Protein AF-A0A849DDM0-F1 (afdb_monomer_lite)

Structure (mmCIF, N/CA/C/O backbone):
data_AF-A0A849DDM0-F1
#
_entry.id   AF-A0A849DDM0-F1
#
loop_
_atom_site.group_PDB
_atom_site.id
_atom_site.type_symbol
_atom_site.label_atom_id
_atom_site.label_alt_id
_atom_site.label_comp_id
_atom_site.label_asym_id
_atom_site.label_entity_id
_atom_site.label_seq_id
_atom_site.pdbx_PDB_ins_code
_atom_site.Cartn_x
_atom_site.Cartn_y
_atom_site.Cartn_z
_atom_site.occupancy
_atom_site.B_iso_or_equiv
_atom_site.auth_seq_id
_atom_site.auth_comp_id
_atom_site.auth_asym_id
_atom_site.auth_atom_id
_atom_site.pdbx_PDB_model_num
ATOM 1 N N . GLY A 1 1 ? 2.329 -5.540 8.138 1.00 74.50 1 GLY A N 1
ATOM 2 C CA . GLY A 1 1 ? 3.502 -4.792 8.569 1.00 74.50 1 GLY A CA 1
ATOM 3 C C . GLY A 1 1 ? 3.594 -5.041 10.043 1.00 74.50 1 GLY A C 1
ATOM 4 O O . GLY A 1 1 ? 2.605 -5.459 10.622 1.00 74.50 1 GLY A O 1
ATOM 5 N N . ASP A 1 2 ? 4.758 -4.832 10.624 1.00 83.75 2 ASP A N 1
ATOM 6 C CA . ASP A 1 2 ? 4.912 -4.973 12.065 1.00 83.75 2 ASP A CA 1
ATOM 7 C C . ASP A 1 2 ? 4.329 -3.724 12.744 1.00 83.75 2 ASP A C 1
ATOM 9 O O . ASP A 1 2 ? 4.995 -2.691 12.811 1.00 83.75 2 ASP A O 1
ATOM 13 N N . LEU A 1 3 ? 3.033 -3.767 13.077 1.00 90.44 3 LEU A N 1
ATOM 14 C CA . LEU A 1 3 ? 2.357 -2.674 13.781 1.00 90.44 3 LEU A CA 1
ATOM 15 C C . LEU A 1 3 ? 2.665 -2.691 15.278 1.00 90.44 3 LEU A C 1
ATOM 17 O O . LEU A 1 3 ? 2.674 -1.619 15.877 1.00 90.44 3 LEU A O 1
ATOM 21 N N . ASP A 1 4 ? 3.002 -3.851 15.844 1.00 87.75 4 ASP A N 1
ATOM 22 C CA . ASP A 1 4 ? 3.401 -3.984 17.246 1.00 87.75 4 ASP A CA 1
ATOM 23 C C . ASP A 1 4 ? 4.666 -3.165 17.523 1.00 87.75 4 ASP A C 1
ATOM 25 O O . ASP A 1 4 ? 4.680 -2.322 18.420 1.00 87.75 4 ASP A O 1
ATOM 29 N N . ALA A 1 5 ? 5.683 -3.280 16.661 1.00 88.00 5 ALA A N 1
ATOM 30 C CA . ALA A 1 5 ? 6.883 -2.451 16.762 1.00 88.00 5 ALA A CA 1
ATOM 31 C C . ALA A 1 5 ? 6.590 -0.944 16.607 1.00 88.00 5 ALA A C 1
ATOM 33 O O . ALA A 1 5 ? 7.244 -0.110 17.230 1.00 88.00 5 ALA A O 1
ATOM 34 N N . VAL A 1 6 ? 5.613 -0.561 15.775 1.00 86.50 6 VAL A N 1
ATOM 35 C CA . VAL A 1 6 ? 5.212 0.851 15.617 1.00 86.50 6 VAL A CA 1
ATOM 36 C C . VAL A 1 6 ? 4.509 1.360 16.876 1.00 86.50 6 VAL A C 1
ATOM 38 O O . VAL A 1 6 ? 4.759 2.490 17.297 1.00 86.50 6 VAL A O 1
ATOM 41 N N . LYS A 1 7 ? 3.665 0.525 17.487 1.00 92.19 7 LYS A N 1
ATOM 42 C CA . LYS A 1 7 ? 2.922 0.812 18.717 1.00 92.19 7 LYS A CA 1
ATOM 43 C C . LYS A 1 7 ? 3.855 1.050 19.903 1.00 92.19 7 LYS A C 1
ATOM 45 O O . LYS A 1 7 ? 3.636 1.991 20.656 1.00 92.19 7 LYS A O 1
ATOM 50 N N . GLU A 1 8 ? 4.931 0.273 20.025 1.00 92.44 8 GLU A N 1
ATOM 51 C CA . GLU A 1 8 ? 5.941 0.441 21.085 1.00 92.44 8 GLU A CA 1
ATOM 52 C C . GLU A 1 8 ? 6.742 1.752 20.979 1.00 92.44 8 GLU A C 1
ATOM 54 O O . GLU A 1 8 ? 7.228 2.273 21.983 1.00 92.44 8 GLU A O 1
ATOM 59 N N . LEU A 1 9 ? 6.891 2.299 19.770 1.00 92.31 9 LEU A N 1
ATOM 60 C CA . LEU A 1 9 ? 7.714 3.486 19.509 1.00 92.31 9 LEU A CA 1
ATOM 61 C C . LEU A 1 9 ? 6.957 4.811 19.653 1.00 92.31 9 LEU A C 1
ATOM 63 O O . LEU A 1 9 ? 7.573 5.879 19.591 1.00 92.31 9 LEU A O 1
ATOM 67 N N . MET A 1 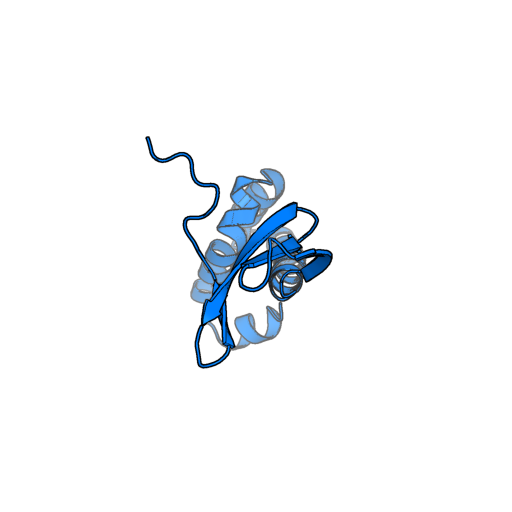10 ? 5.633 4.767 19.786 1.00 92.94 10 MET A N 1
ATOM 68 C CA . MET A 1 10 ? 4.768 5.935 19.661 1.00 92.94 10 MET A CA 1
ATOM 69 C C . MET A 1 10 ? 3.920 6.156 20.906 1.00 92.94 10 MET A C 1
ATOM 71 O O . MET A 1 10 ? 3.571 5.232 21.632 1.00 92.94 10 MET A O 1
ATOM 75 N N . THR A 1 11 ? 3.530 7.412 21.128 1.00 95.31 11 THR A N 1
ATOM 76 C CA . THR A 1 11 ? 2.406 7.685 22.025 1.00 95.31 11 THR A CA 1
ATOM 77 C C . THR A 1 11 ? 1.124 7.145 21.406 1.00 95.31 11 THR A C 1
ATOM 79 O O . THR A 1 11 ? 0.996 7.088 20.183 1.00 95.31 11 THR A O 1
ATOM 82 N N . GLU A 1 12 ? 0.151 6.810 22.245 1.00 93.50 12 GLU A N 1
ATOM 83 C CA . GLU A 1 12 ? -1.157 6.310 21.814 1.00 93.50 12 GLU A CA 1
ATOM 84 C C . GLU A 1 12 ? -1.821 7.220 20.763 1.00 93.50 12 GLU A C 1
ATOM 86 O O . GLU A 1 12 ? -2.267 6.759 19.714 1.00 93.50 12 GLU A O 1
ATOM 91 N N . GLU A 1 13 ? -1.803 8.538 20.977 1.00 92.88 13 GLU A N 1
ATOM 92 C CA . GLU A 1 13 ? -2.362 9.492 20.016 1.00 92.88 13 GLU A CA 1
ATOM 93 C C . GLU A 1 13 ? -1.624 9.474 18.666 1.00 92.88 13 GLU A C 1
ATOM 95 O O . GLU A 1 13 ? -2.258 9.440 17.607 1.00 92.88 13 GLU A O 1
ATOM 100 N N . SER A 1 14 ? -0.287 9.429 18.694 1.00 94.81 14 SER A N 1
ATOM 101 C CA . SER A 1 14 ? 0.536 9.337 17.478 1.00 94.81 14 SER A CA 1
ATOM 102 C C . SER A 1 14 ? 0.311 8.014 16.748 1.00 94.81 14 SER A C 1
ATOM 104 O O . SER A 1 14 ? 0.308 7.962 15.514 1.00 94.81 14 SER A O 1
ATOM 106 N N . TYR A 1 15 ? 0.092 6.941 17.504 1.00 95.81 15 TYR A N 1
ATOM 107 C CA . TYR A 1 15 ? -0.215 5.627 16.972 1.00 95.81 15 TYR A CA 1
ATOM 108 C C . TYR A 1 15 ? -1.559 5.630 16.235 1.00 95.81 15 TYR A C 1
ATOM 110 O O . TYR A 1 15 ? -1.621 5.225 15.074 1.00 95.81 15 TYR A O 1
ATOM 118 N N . TYR A 1 16 ? -2.614 6.200 16.824 1.00 95.56 16 TYR A N 1
ATOM 119 C CA . TYR A 1 16 ? -3.910 6.323 16.149 1.00 95.56 16 TYR A CA 1
ATOM 120 C C . TYR A 1 16 ? -3.844 7.157 14.868 1.00 95.56 16 TYR A C 1
ATOM 122 O O . TYR A 1 16 ? -4.363 6.730 13.836 1.00 95.56 16 TYR A O 1
ATOM 130 N N . MET A 1 17 ? -3.137 8.291 14.882 1.00 94.75 17 MET A N 1
ATOM 131 C CA . MET A 1 17 ? -2.900 9.074 13.660 1.00 94.75 17 MET A CA 1
ATOM 132 C C . MET A 1 17 ? -2.156 8.266 12.584 1.00 94.75 17 MET A C 1
ATOM 134 O O . MET A 1 17 ? -2.400 8.412 11.379 1.00 94.75 17 MET A O 1
ATOM 138 N N . THR A 1 18 ? -1.243 7.393 13.006 1.00 94.81 18 THR A N 1
ATOM 139 C CA . THR A 1 18 ? -0.495 6.511 12.107 1.00 94.81 18 THR A CA 1
ATOM 140 C C . THR A 1 18 ? -1.408 5.457 11.480 1.00 94.81 18 THR A C 1
ATOM 142 O O . THR A 1 18 ? -1.357 5.263 10.261 1.00 94.81 18 THR A O 1
ATOM 145 N N . LEU A 1 19 ? -2.305 4.840 12.258 1.00 95.31 19 LEU A N 1
ATOM 146 C CA . LEU A 1 19 ? -3.318 3.913 11.737 1.00 95.31 19 LEU A CA 1
ATOM 147 C C . LEU A 1 19 ? -4.249 4.597 10.725 1.00 95.31 19 LEU A C 1
ATOM 149 O O . LEU A 1 19 ? -4.502 4.048 9.649 1.00 95.31 19 LEU A O 1
ATOM 153 N N . GLU A 1 20 ? -4.697 5.823 11.013 1.00 94.62 20 GLU A N 1
ATOM 154 C CA . GLU A 1 20 ? -5.500 6.628 10.083 1.00 9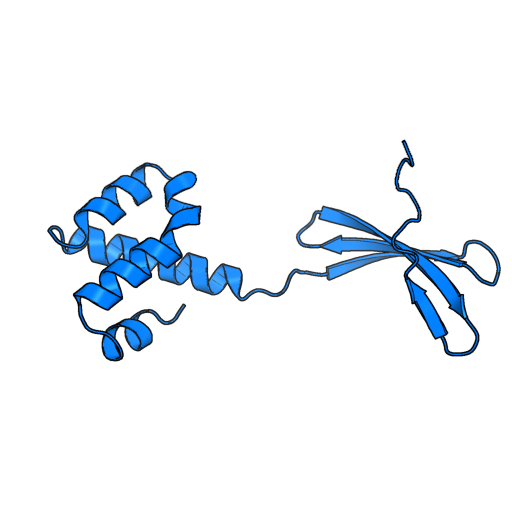4.62 20 GLU A CA 1
ATOM 155 C C . GLU A 1 20 ? -4.760 6.881 8.763 1.00 94.62 20 GLU A C 1
ATOM 157 O O . GLU A 1 20 ? -5.313 6.693 7.672 1.00 94.62 20 GLU A O 1
ATOM 162 N N . THR A 1 21 ? -3.478 7.240 8.855 1.00 93.00 21 THR A N 1
ATOM 163 C CA . THR A 1 21 ? -2.621 7.509 7.695 1.00 93.00 21 THR A CA 1
ATOM 164 C C . THR A 1 21 ? -2.411 6.249 6.851 1.00 93.00 21 THR A C 1
ATOM 166 O O . THR A 1 21 ? -2.584 6.276 5.628 1.00 93.00 21 THR A O 1
ATOM 169 N N . PHE A 1 22 ? -2.082 5.113 7.472 1.00 92.81 22 PHE A N 1
ATOM 170 C CA . PHE A 1 22 ? -1.884 3.846 6.762 1.00 92.81 22 PHE A CA 1
ATOM 171 C C . PHE A 1 22 ? -3.173 3.318 6.125 1.00 92.81 22 PHE A C 1
ATOM 173 O O . PHE A 1 22 ? -3.135 2.757 5.015 1.00 92.81 22 PHE A O 1
ATOM 180 N N . GLY A 1 23 ? -4.302 3.537 6.800 1.00 93.12 23 GLY A N 1
ATOM 181 C CA . GLY A 1 23 ? -5.623 3.082 6.396 1.00 93.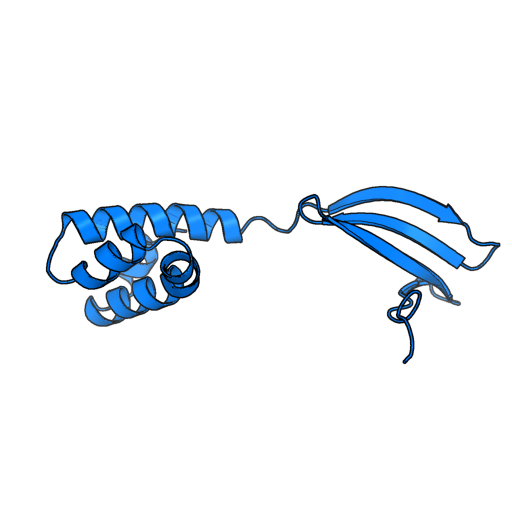12 23 GLY A CA 1
ATOM 182 C C . GLY A 1 23 ? -6.344 3.957 5.389 1.00 93.12 23 GLY A C 1
ATOM 183 O O . GLY A 1 23 ? -7.347 3.501 4.846 1.00 93.12 23 GLY A O 1
ATOM 184 N N . LEU A 1 24 ? -5.839 5.147 5.053 1.00 92.69 24 LEU A N 1
ATOM 185 C CA . LEU A 1 24 ? -6.539 6.089 4.175 1.00 92.69 24 LEU A CA 1
ATOM 186 C C . LEU A 1 24 ? -6.996 5.456 2.848 1.00 92.69 24 LEU A C 1
ATOM 188 O O . LEU A 1 24 ? -8.166 5.538 2.476 1.00 92.69 24 LEU A O 1
ATOM 192 N N . LYS A 1 25 ? -6.088 4.772 2.141 1.00 90.06 25 LYS A N 1
ATOM 193 C CA . LYS A 1 25 ? -6.400 4.113 0.859 1.00 90.06 25 LYS A CA 1
ATOM 194 C C . LYS A 1 25 ? -7.441 2.999 1.017 1.00 90.06 25 LYS A C 1
ATOM 196 O O . LYS A 1 25 ? -8.278 2.828 0.131 1.00 90.06 25 LYS A O 1
ATOM 201 N N . LEU A 1 26 ? -7.377 2.247 2.115 1.00 91.94 26 LEU A N 1
ATOM 202 C CA . LEU A 1 26 ? -8.294 1.143 2.396 1.00 91.94 26 LEU A CA 1
ATOM 203 C C . LEU A 1 26 ? -9.681 1.676 2.779 1.00 91.94 26 LEU A C 1
ATOM 205 O O . LEU A 1 26 ? -10.677 1.231 2.222 1.00 91.94 26 LEU A O 1
ATOM 209 N N . ALA A 1 27 ? -9.747 2.715 3.610 1.00 95.12 27 ALA A N 1
ATOM 210 C CA . ALA A 1 27 ? -10.981 3.382 4.024 1.00 95.12 27 ALA A CA 1
ATOM 211 C C . ALA A 1 27 ? -11.751 4.038 2.866 1.00 95.12 27 ALA A C 1
ATOM 213 O O . ALA A 1 27 ? -12.968 4.201 2.942 1.00 95.12 27 ALA A O 1
ATOM 214 N N . LEU A 1 28 ? -11.069 4.412 1.779 1.00 93.69 28 LEU A N 1
ATOM 215 C CA . LEU A 1 28 ? -11.729 4.887 0.558 1.00 93.69 28 LEU A CA 1
ATOM 216 C C . LEU A 1 28 ? -12.432 3.766 -0.224 1.00 93.69 28 LEU A C 1
ATOM 218 O O . LEU A 1 28 ? -13.328 4.055 -1.011 1.00 93.69 28 LEU A O 1
ATOM 222 N N . ARG A 1 29 ? -12.014 2.509 -0.041 1.00 93.38 29 ARG A N 1
ATOM 223 C CA . ARG A 1 29 ? -12.486 1.345 -0.811 1.00 93.38 29 ARG A CA 1
ATOM 224 C C . ARG A 1 29 ? -13.389 0.416 -0.003 1.00 93.38 29 ARG A C 1
ATOM 226 O O . ARG A 1 29 ? -14.236 -0.244 -0.592 1.00 93.38 29 ARG A O 1
ATOM 233 N N . ASP A 1 30 ? -13.220 0.381 1.315 1.00 95.19 30 ASP A N 1
ATOM 234 C CA . ASP A 1 30 ? -13.985 -0.441 2.251 1.00 95.19 30 ASP A CA 1
ATOM 235 C C . ASP A 1 30 ? -14.716 0.459 3.274 1.00 95.19 30 ASP A C 1
ATOM 237 O O . ASP A 1 30 ? -14.109 0.951 4.236 1.00 95.19 30 ASP A O 1
ATOM 241 N N . PRO A 1 31 ? -16.034 0.687 3.093 1.00 95.12 31 PRO A N 1
ATOM 242 C CA . PRO A 1 31 ? -16.848 1.462 4.027 1.00 95.12 31 PRO A CA 1
ATOM 243 C C . PRO A 1 31 ? -16.938 0.854 5.432 1.00 95.12 31 PRO A C 1
ATOM 245 O O . PRO A 1 31 ? -17.055 1.607 6.400 1.00 95.12 31 PRO A O 1
ATOM 248 N N . LYS A 1 32 ? -16.871 -0.481 5.563 1.00 95.94 32 LYS A N 1
ATOM 249 C CA . LYS A 1 32 ? -16.894 -1.165 6.865 1.00 95.94 32 LYS A CA 1
ATOM 250 C C . LYS A 1 32 ? -15.604 -0.862 7.617 1.00 95.94 32 LYS A C 1
ATOM 252 O O . LYS A 1 32 ? -15.662 -0.418 8.761 1.00 95.94 32 LYS A O 1
ATOM 257 N N . PHE A 1 33 ? -14.460 -0.996 6.945 1.00 96.56 33 PHE A N 1
ATOM 258 C CA . PHE A 1 33 ? -13.168 -0.596 7.505 1.00 96.56 33 PHE A CA 1
ATOM 259 C C . PHE A 1 33 ? -13.155 0.882 7.904 1.00 96.56 33 PHE A C 1
ATOM 261 O O . PHE A 1 33 ? -12.714 1.223 8.994 1.00 96.56 33 PHE A O 1
ATOM 268 N N . LYS A 1 34 ? -13.705 1.774 7.071 1.00 97.25 34 LYS A N 1
ATOM 269 C CA . LYS A 1 34 ? -13.815 3.200 7.415 1.00 97.25 34 LYS A CA 1
ATOM 270 C C . LYS A 1 34 ? -14.630 3.443 8.689 1.00 97.25 34 LYS A C 1
ATOM 272 O O . LYS A 1 34 ? -14.304 4.353 9.445 1.00 97.25 34 LYS A O 1
ATOM 277 N N . ALA A 1 35 ? -15.703 2.684 8.909 1.00 96.62 35 ALA A N 1
ATOM 278 C CA . ALA A 1 35 ? -16.505 2.794 10.124 1.00 96.62 35 ALA A CA 1
ATOM 279 C C . ALA A 1 35 ? -15.739 2.302 11.363 1.00 96.62 35 ALA A C 1
ATOM 281 O O . ALA A 1 35 ? -15.813 2.951 12.401 1.00 96.62 35 ALA A O 1
ATOM 282 N N . GLN A 1 36 ? -14.976 1.215 11.227 1.00 97.00 36 GLN A N 1
ATOM 283 C CA . GLN A 1 36 ? -14.107 0.669 12.279 1.00 97.00 36 GLN A CA 1
ATOM 284 C C . GLN A 1 36 ? -12.992 1.655 12.640 1.00 97.00 36 GLN A C 1
ATOM 286 O O . GLN A 1 36 ? -12.839 2.014 13.801 1.00 97.00 36 GLN A O 1
ATOM 291 N N . LEU A 1 37 ? -12.309 2.203 11.629 1.00 96.69 37 LEU A N 1
ATOM 292 C CA . LEU A 1 37 ? -11.225 3.175 11.794 1.00 96.69 37 LEU A CA 1
ATOM 293 C C . LEU A 1 37 ? -11.651 4.417 12.593 1.00 96.69 37 LEU A C 1
ATOM 295 O O . LEU A 1 37 ? -10.858 4.970 13.342 1.00 96.69 37 LEU A O 1
ATOM 299 N N . LYS A 1 38 ? -12.912 4.847 12.475 1.00 96.00 38 LYS A N 1
ATOM 300 C CA . LYS A 1 38 ? -13.444 5.992 13.232 1.00 96.00 38 LYS A CA 1
ATOM 301 C C . LYS A 1 38 ? -13.665 5.715 14.719 1.00 96.00 38 LYS A C 1
ATOM 303 O O . LYS A 1 38 ? -13.831 6.669 15.469 1.00 96.00 38 LYS A O 1
ATOM 308 N N . LYS A 1 39 ? -13.730 4.445 15.122 1.00 96.38 39 LYS A N 1
ATOM 309 C CA . LYS A 1 39 ? -14.078 4.017 16.482 1.00 96.38 39 LYS A CA 1
ATOM 310 C C . LYS A 1 39 ? -12.894 3.470 17.274 1.00 96.38 39 LYS A C 1
ATOM 312 O O . LYS A 1 39 ? -13.066 3.128 18.431 1.00 96.38 39 LYS A O 1
ATOM 317 N N . ILE A 1 40 ? -11.692 3.438 16.700 1.00 95.56 40 ILE A N 1
ATOM 318 C CA . ILE A 1 40 ? -10.499 2.822 17.313 1.00 95.56 40 ILE A CA 1
ATOM 319 C C . ILE A 1 40 ? -10.105 3.397 18.684 1.00 95.56 40 ILE A C 1
ATOM 321 O O . ILE A 1 40 ? -9.368 2.753 19.418 1.00 95.56 40 ILE A O 1
ATOM 325 N N . LYS A 1 41 ? -10.575 4.606 19.020 1.00 94.44 41 LYS A N 1
ATOM 326 C CA . LYS A 1 41 ? -10.348 5.254 20.323 1.00 94.44 41 LYS A CA 1
ATOM 327 C C . LYS A 1 41 ? -11.375 4.857 21.390 1.00 94.44 41 LYS A C 1
ATOM 329 O O . LYS A 1 41 ? -11.176 5.141 22.563 1.00 94.44 41 LYS A O 1
ATOM 334 N N . GLU A 1 42 ? -12.499 4.283 20.973 1.00 94.81 42 GLU A N 1
ATOM 335 C CA . GLU A 1 42 ? -13.680 4.022 21.807 1.00 94.81 42 GLU A CA 1
ATOM 336 C C . GLU A 1 42 ? -14.016 2.524 21.884 1.00 94.81 42 GLU A C 1
ATOM 338 O O . GLU A 1 42 ? -14.747 2.103 22.776 1.00 94.81 42 GLU A O 1
ATOM 343 N N . ASP A 1 43 ? -13.506 1.731 20.941 1.00 96.00 43 ASP A N 1
ATOM 344 C CA . ASP A 1 43 ? -13.869 0.337 20.715 1.00 96.00 43 ASP A CA 1
ATOM 345 C C . ASP A 1 43 ? -12.596 -0.490 20.473 1.00 96.00 43 ASP A C 1
ATOM 347 O O . ASP A 1 43 ? -11.941 -0.378 19.431 1.00 96.00 43 ASP A O 1
ATOM 351 N N . GLU A 1 44 ? -12.233 -1.298 21.472 1.00 94.31 44 GLU A N 1
ATOM 352 C CA . GLU A 1 44 ? -11.035 -2.143 21.454 1.00 94.31 44 GLU A CA 1
ATOM 353 C C . GLU A 1 44 ? -11.132 -3.249 20.392 1.00 94.31 44 GLU A C 1
ATOM 355 O O . GLU A 1 44 ? -10.141 -3.546 19.726 1.00 94.31 44 GLU A O 1
ATOM 360 N N . GLU A 1 45 ? -12.327 -3.799 20.149 1.00 95.75 45 GLU A N 1
ATOM 361 C CA . GLU A 1 45 ? -12.530 -4.779 19.077 1.00 95.75 45 GLU A CA 1
ATOM 362 C C . GLU A 1 45 ? -12.304 -4.124 17.709 1.00 95.75 45 GLU A C 1
ATOM 364 O O . GLU A 1 45 ? -11.625 -4.685 16.845 1.00 95.75 45 GLU A O 1
ATOM 369 N N . ALA A 1 46 ? -12.806 -2.898 17.517 1.00 95.81 46 ALA A N 1
ATOM 370 C CA . ALA A 1 46 ? -12.557 -2.143 16.292 1.00 95.81 46 ALA A CA 1
ATOM 371 C C . ALA A 1 46 ? -11.068 -1.823 16.093 1.00 95.81 46 ALA A C 1
ATOM 373 O O . ALA A 1 46 ? -10.600 -1.835 14.952 1.00 95.81 46 ALA A O 1
ATOM 374 N N . LEU A 1 47 ? -10.327 -1.543 17.172 1.00 95.81 47 LEU A N 1
ATOM 375 C CA . LEU A 1 47 ? -8.880 -1.332 17.115 1.00 95.81 47 LEU A CA 1
ATOM 376 C C . LEU A 1 47 ? -8.158 -2.595 16.634 1.00 95.81 47 LEU A C 1
ATOM 378 O O . LEU A 1 47 ? -7.413 -2.511 15.658 1.00 95.81 47 LEU A O 1
ATOM 382 N N . VAL A 1 48 ? -8.435 -3.751 17.241 1.00 95.50 48 VAL A N 1
ATOM 383 C CA . VAL A 1 48 ? -7.824 -5.036 16.856 1.00 95.50 48 VAL A CA 1
ATOM 384 C C . VAL A 1 48 ? -8.118 -5.368 15.391 1.00 95.50 48 VAL A C 1
ATOM 386 O O . VAL A 1 48 ? -7.206 -5.661 14.618 1.00 95.50 48 VAL A O 1
ATOM 389 N N . GLU A 1 49 ? -9.373 -5.241 14.951 1.00 95.75 49 GLU A N 1
ATOM 390 C CA . GLU A 1 49 ? -9.734 -5.523 13.556 1.00 95.75 49 GLU A CA 1
ATOM 391 C C . GLU A 1 49 ? -9.055 -4.570 12.552 1.00 95.75 49 GLU A C 1
ATOM 393 O O . GLU A 1 49 ? -8.755 -4.956 11.413 1.00 95.75 49 GLU A O 1
ATOM 398 N N . VAL A 1 50 ? -8.829 -3.312 12.943 1.00 96.25 50 VAL A N 1
ATOM 399 C CA . VAL A 1 50 ? -8.099 -2.332 12.127 1.00 96.25 50 VAL A CA 1
ATOM 400 C C . VAL A 1 50 ? -6.614 -2.677 12.066 1.00 96.25 50 VAL A C 1
ATOM 402 O O . VAL A 1 50 ? -6.048 -2.654 10.968 1.00 96.25 50 VAL A O 1
ATOM 405 N N . GLU A 1 51 ? -5.997 -3.011 13.200 1.00 95.94 51 GLU A N 1
ATOM 406 C CA . GLU A 1 51 ? -4.596 -3.433 13.292 1.00 95.94 51 GLU A CA 1
ATOM 407 C C . GLU A 1 51 ? -4.342 -4.669 12.416 1.00 95.94 51 GLU A C 1
ATOM 409 O O . GLU A 1 51 ? -3.438 -4.650 11.578 1.00 95.94 51 GLU A O 1
ATOM 414 N N . ASP A 1 52 ? -5.194 -5.691 12.490 1.00 94.12 52 ASP A N 1
ATOM 415 C CA . ASP A 1 52 ? -5.068 -6.912 11.685 1.00 94.12 52 ASP A CA 1
ATOM 416 C C . ASP A 1 52 ? -5.144 -6.633 10.178 1.00 94.12 52 ASP A C 1
ATOM 418 O O . ASP A 1 52 ? -4.279 -7.045 9.390 1.00 94.12 52 ASP A O 1
ATOM 422 N N . LYS A 1 53 ? -6.162 -5.877 9.750 1.00 94.00 53 LYS A N 1
ATOM 423 C CA . LYS A 1 53 ? -6.342 -5.532 8.332 1.00 94.00 53 LYS A CA 1
ATOM 424 C C . LYS A 1 53 ? -5.190 -4.686 7.799 1.00 94.00 53 LYS A C 1
ATOM 426 O O . LYS A 1 53 ? -4.724 -4.915 6.679 1.00 94.00 53 LYS A O 1
ATOM 431 N N . LEU A 1 54 ? -4.724 -3.708 8.576 1.00 94.12 54 LEU A N 1
ATOM 432 C CA . LEU A 1 54 ? -3.597 -2.864 8.186 1.00 94.12 54 LEU A CA 1
ATOM 433 C C . LEU A 1 54 ? -2.289 -3.640 8.173 1.00 94.12 54 LEU A C 1
ATOM 435 O O . LEU A 1 54 ? -1.476 -3.438 7.270 1.00 94.12 54 LEU A O 1
ATOM 439 N N . SER A 1 55 ? -2.095 -4.564 9.106 1.00 92.25 55 SER A N 1
ATOM 440 C CA . SER A 1 55 ? -0.958 -5.470 9.093 1.00 92.25 55 SER A CA 1
ATOM 441 C C . SER A 1 55 ? -0.925 -6.274 7.793 1.00 92.25 55 SER A C 1
ATOM 443 O O . SER A 1 55 ? 0.089 -6.256 7.087 1.00 92.25 55 SER A O 1
ATOM 445 N N . PHE A 1 56 ? -2.032 -6.886 7.386 1.00 89.25 56 PHE A N 1
ATOM 446 C CA . PHE A 1 56 ? -2.084 -7.610 6.116 1.00 89.25 56 PHE A CA 1
ATOM 447 C C . PHE A 1 56 ? -1.785 -6.705 4.903 1.00 89.25 56 PHE A C 1
ATOM 449 O O . PHE A 1 56 ? -0.901 -6.999 4.093 1.00 89.25 56 PHE A O 1
ATOM 456 N N . GLU A 1 57 ? -2.445 -5.549 4.819 1.00 87.44 57 GLU A N 1
ATOM 457 C CA . GLU A 1 57 ? -2.278 -4.578 3.728 1.00 87.44 57 GLU A CA 1
ATOM 458 C C . GLU A 1 57 ? -0.850 -4.001 3.653 1.00 87.44 57 GLU A C 1
ATOM 460 O O . GLU A 1 57 ? -0.300 -3.783 2.577 1.00 87.44 57 GLU A O 1
ATOM 465 N N . LEU A 1 58 ? -0.195 -3.748 4.786 1.00 86.19 58 LEU A N 1
ATOM 466 C CA . LEU A 1 58 ? 1.180 -3.243 4.798 1.00 86.19 58 LEU A CA 1
ATOM 467 C C . LEU A 1 58 ? 2.199 -4.317 4.388 1.00 86.19 58 LEU A C 1
ATOM 469 O O . LEU A 1 58 ? 3.246 -3.970 3.845 1.00 86.19 58 LEU A O 1
ATOM 473 N N . ILE A 1 59 ? 1.921 -5.602 4.646 1.00 84.75 59 ILE A N 1
ATOM 474 C CA . ILE A 1 59 ? 2.741 -6.708 4.119 1.00 84.75 59 ILE A CA 1
ATOM 475 C C . ILE A 1 59 ? 2.572 -6.808 2.603 1.00 84.75 59 ILE A C 1
ATOM 477 O O . ILE A 1 59 ? 3.576 -6.880 1.897 1.00 84.75 59 ILE A O 1
ATOM 481 N N . SER A 1 60 ? 1.339 -6.738 2.091 1.00 79.31 60 SER A N 1
ATOM 482 C CA . SER A 1 60 ? 1.086 -6.837 0.647 1.00 79.31 60 SER A CA 1
ATOM 483 C C . SER A 1 60 ? 1.765 -5.708 -0.141 1.00 79.31 60 SER A C 1
ATOM 485 O O . SER A 1 60 ? 2.293 -5.945 -1.223 1.00 79.31 60 SER A O 1
ATOM 487 N N . ARG A 1 61 ? 1.866 -4.499 0.434 1.00 73.81 61 ARG A N 1
ATOM 488 C CA . ARG A 1 61 ? 2.603 -3.361 -0.154 1.00 73.81 61 ARG A CA 1
ATOM 489 C C . ARG A 1 61 ? 4.119 -3.561 -0.253 1.00 73.81 61 ARG A C 1
ATOM 491 O O . ARG A 1 61 ? 4.753 -2.859 -1.035 1.00 73.81 61 ARG A O 1
ATOM 498 N N . ARG A 1 62 ? 4.716 -4.451 0.552 1.00 64.12 62 ARG A N 1
ATOM 499 C CA . ARG A 1 62 ? 6.160 -4.755 0.495 1.00 64.12 62 ARG A CA 1
ATOM 500 C C . ARG A 1 62 ? 6.519 -5.731 -0.623 1.00 64.12 62 ARG A C 1
ATOM 502 O O . ARG A 1 62 ? 7.707 -5.926 -0.880 1.00 64.12 62 ARG A O 1
ATOM 509 N N . LEU A 1 63 ? 5.535 -6.335 -1.285 1.00 65.88 63 LEU A N 1
ATOM 510 C CA . LEU A 1 63 ? 5.797 -7.116 -2.483 1.00 65.88 63 LEU A CA 1
ATOM 511 C C . LEU A 1 63 ? 6.247 -6.139 -3.571 1.00 65.88 63 LEU A C 1
ATOM 513 O O . LEU A 1 63 ? 5.492 -5.266 -3.996 1.00 65.88 63 LEU A O 1
ATOM 517 N N . SER A 1 64 ? 7.517 -6.246 -3.969 1.00 67.12 64 SER A N 1
ATOM 518 C CA . SER A 1 64 ? 7.970 -5.611 -5.205 1.00 67.12 64 SER A CA 1
ATOM 519 C C . SER A 1 64 ? 7.069 -6.091 -6.340 1.00 67.12 64 SER A C 1
ATOM 521 O O . SER A 1 64 ? 6.666 -7.258 -6.308 1.00 67.12 64 SER A O 1
ATOM 523 N N . PRO A 1 65 ? 6.746 -5.225 -7.313 1.00 75.38 65 PRO A N 1
ATOM 524 C CA . PRO A 1 65 ? 5.887 -5.628 -8.411 1.00 75.38 65 PRO A CA 1
ATOM 525 C C . PRO A 1 65 ? 6.456 -6.883 -9.070 1.00 75.38 65 PRO A C 1
ATOM 527 O O . PRO A 1 65 ? 7.670 -6.983 -9.289 1.00 75.38 65 PRO A O 1
ATOM 530 N N . VAL A 1 66 ? 5.590 -7.847 -9.368 1.00 82.50 66 VAL A N 1
ATOM 531 C CA . VAL A 1 66 ? 6.005 -9.067 -10.061 1.00 82.50 66 VAL A CA 1
ATOM 532 C C . VAL A 1 66 ? 6.199 -8.708 -11.528 1.00 82.50 66 VAL A C 1
ATOM 534 O O . VAL A 1 66 ? 5.244 -8.337 -12.213 1.00 82.50 66 VAL A O 1
ATOM 537 N N . ILE A 1 67 ? 7.450 -8.774 -11.991 1.00 87.62 67 ILE A N 1
ATOM 538 C CA . ILE A 1 67 ? 7.831 -8.496 -13.377 1.00 87.62 67 ILE A CA 1
ATOM 539 C C . ILE A 1 67 ? 8.103 -9.816 -14.090 1.00 87.62 67 ILE A C 1
ATOM 541 O O . ILE A 1 67 ? 9.051 -10.519 -13.743 1.00 87.62 67 ILE A O 1
ATOM 545 N N . GLU A 1 68 ? 7.338 -10.109 -15.138 1.00 92.44 68 GLU A N 1
ATOM 546 C CA . GLU A 1 68 ? 7.580 -11.270 -16.001 1.00 92.44 68 GLU A CA 1
ATOM 547 C C . GLU A 1 68 ? 7.752 -10.826 -17.451 1.00 92.44 68 GLU A C 1
ATOM 549 O O . GLU A 1 68 ? 6.928 -10.093 -18.003 1.00 92.44 68 GLU A O 1
A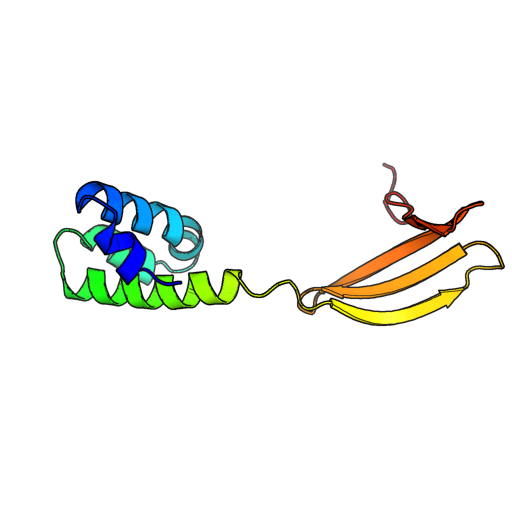TOM 554 N N . ILE A 1 69 ? 8.833 -11.272 -18.091 1.00 93.94 69 ILE A N 1
ATOM 555 C CA . ILE A 1 69 ? 9.072 -11.005 -19.510 1.00 93.94 69 ILE A CA 1
ATOM 556 C C . ILE A 1 69 ? 8.221 -11.979 -20.323 1.00 93.94 69 ILE A C 1
ATOM 558 O O . ILE A 1 69 ? 8.441 -13.184 -20.279 1.00 93.94 69 ILE A O 1
ATOM 562 N N . GLN A 1 70 ? 7.281 -11.440 -21.094 1.00 95.69 70 GLN A N 1
ATOM 563 C CA . GLN A 1 70 ? 6.379 -12.216 -21.943 1.00 95.69 70 GLN A CA 1
ATOM 564 C C . GLN A 1 70 ? 7.035 -12.522 -23.290 1.00 95.69 70 GLN A C 1
ATOM 566 O O . GLN A 1 70 ? 7.007 -13.649 -23.779 1.00 95.69 70 GLN A O 1
ATOM 571 N N . SER A 1 71 ? 7.647 -11.510 -23.908 1.00 94.75 71 SER A N 1
ATOM 572 C CA . SER A 1 71 ? 8.303 -11.668 -25.201 1.00 94.75 71 SER A CA 1
ATOM 573 C C . SER A 1 71 ? 9.408 -10.635 -25.404 1.00 94.75 71 SER A C 1
ATOM 575 O O . SER A 1 71 ? 9.395 -9.533 -24.847 1.00 94.75 71 SER A O 1
ATOM 577 N N . THR A 1 72 ? 10.387 -10.995 -26.234 1.00 93.56 72 THR A N 1
ATOM 578 C CA . THR A 1 72 ? 11.406 -10.064 -26.721 1.00 93.56 72 THR A CA 1
ATOM 579 C C . THR A 1 72 ? 11.469 -10.149 -28.239 1.00 93.56 72 THR A C 1
ATOM 581 O O . THR A 1 72 ? 11.530 -11.234 -28.812 1.00 93.56 72 THR A O 1
ATOM 584 N N . SER A 1 73 ? 11.423 -8.999 -28.908 1.00 93.44 73 SER A N 1
ATOM 585 C CA . SER A 1 73 ? 11.441 -8.914 -30.369 1.00 93.44 73 SER A CA 1
ATOM 586 C C . SER A 1 73 ? 12.465 -7.889 -30.841 1.00 93.44 73 SER A C 1
ATOM 588 O O . SER A 1 73 ? 12.581 -6.792 -30.294 1.00 93.44 73 SER A O 1
ATOM 590 N N . MET A 1 74 ? 13.233 -8.249 -31.866 1.00 92.94 74 MET A N 1
ATOM 591 C CA . MET A 1 74 ? 14.192 -7.350 -32.503 1.00 92.94 74 MET A CA 1
ATOM 592 C C . MET A 1 74 ? 13.518 -6.608 -33.657 1.00 92.94 74 MET A C 1
ATOM 594 O O . MET A 1 74 ? 12.965 -7.224 -34.563 1.00 92.94 74 MET A O 1
ATOM 598 N N . ASN A 1 75 ? 13.618 -5.281 -33.653 1.00 86.00 75 ASN A N 1
ATOM 599 C CA . ASN A 1 75 ? 13.082 -4.396 -34.687 1.00 86.00 75 ASN A CA 1
ATOM 600 C C . ASN A 1 75 ? 14.240 -3.850 -35.537 1.00 86.00 75 ASN A C 1
ATOM 602 O O . ASN A 1 75 ? 14.628 -2.682 -35.447 1.00 86.00 75 ASN A O 1
ATOM 606 N N . GLY A 1 76 ? 14.849 -4.733 -36.329 1.00 86.31 76 GLY A N 1
ATOM 607 C CA . GLY A 1 76 ? 16.118 -4.476 -37.014 1.00 86.31 76 GLY A CA 1
ATOM 608 C C . GLY A 1 76 ? 17.333 -4.664 -36.094 1.00 86.31 76 GLY A C 1
ATOM 609 O O . GLY A 1 76 ? 17.246 -5.285 -35.041 1.00 86.31 76 GLY A O 1
ATOM 610 N N . THR A 1 77 ? 18.497 -4.129 -36.476 1.00 87.88 77 THR A N 1
ATOM 611 C CA . THR A 1 77 ? 19.778 -4.404 -35.783 1.00 87.88 77 THR A CA 1
ATOM 612 C C . THR A 1 77 ? 20.051 -3.524 -34.561 1.00 87.88 77 THR A C 1
ATOM 614 O O . THR A 1 77 ? 20.980 -3.788 -33.795 1.00 87.88 77 THR A O 1
ATOM 617 N N . LYS A 1 78 ? 19.270 -2.452 -34.383 1.00 91.81 78 LYS A N 1
ATOM 618 C CA . LYS A 1 78 ? 19.504 -1.418 -33.359 1.00 91.81 78 LYS A CA 1
ATOM 619 C C . LYS A 1 78 ? 18.287 -1.115 -32.490 1.00 91.81 78 LYS A C 1
ATOM 621 O O . LYS A 1 78 ? 18.349 -0.177 -31.700 1.00 91.81 78 LYS A O 1
ATOM 626 N N . ARG A 1 79 ? 17.176 -1.840 -32.637 1.00 91.69 79 ARG A N 1
ATOM 627 C CA . ARG A 1 79 ? 15.978 -1.646 -31.809 1.00 91.69 79 ARG A CA 1
ATOM 628 C C . ARG A 1 79 ? 15.469 -2.982 -31.294 1.00 91.69 79 ARG A C 1
ATOM 630 O O . ARG A 1 79 ? 15.531 -3.976 -32.009 1.00 91.69 79 ARG A O 1
ATOM 637 N N . GLN A 1 80 ? 14.947 -2.972 -30.079 1.00 93.19 80 GLN A N 1
ATOM 638 C CA . GLN A 1 80 ? 14.351 -4.134 -29.432 1.00 93.19 80 GLN A CA 1
ATOM 639 C C . GLN A 1 80 ? 13.083 -3.691 -28.708 1.00 93.19 80 GLN A C 1
ATOM 641 O O . GLN A 1 80 ? 13.047 -2.602 -28.138 1.00 93.19 80 GLN A O 1
ATOM 646 N N . THR A 1 81 ? 12.048 -4.515 -28.733 1.00 93.31 81 THR A N 1
ATOM 647 C CA . THR A 1 81 ? 10.847 -4.332 -27.924 1.00 93.31 81 THR A CA 1
ATOM 648 C C . THR A 1 81 ? 10.744 -5.486 -26.942 1.00 93.31 81 THR A C 1
ATOM 650 O O . THR A 1 81 ? 10.919 -6.643 -27.319 1.00 93.31 81 THR A O 1
ATOM 653 N N . ILE A 1 82 ? 10.479 -5.157 -25.681 1.00 93.62 82 ILE A N 1
ATOM 654 C CA . ILE A 1 82 ? 10.217 -6.122 -24.616 1.00 93.62 82 ILE A CA 1
ATOM 655 C C . ILE A 1 82 ? 8.770 -5.940 -24.183 1.00 93.62 82 ILE A C 1
ATOM 657 O O . ILE A 1 82 ? 8.372 -4.843 -23.782 1.00 93.62 82 ILE A O 1
ATOM 661 N N . GLU A 1 83 ? 7.992 -7.009 -24.280 1.00 94.06 83 GLU A N 1
ATOM 662 C CA . GLU A 1 83 ? 6.667 -7.094 -23.679 1.00 94.06 83 GLU A CA 1
ATOM 663 C C . GLU A 1 83 ? 6.803 -7.781 -22.323 1.00 94.06 83 GLU A C 1
ATOM 665 O O . GLU A 1 83 ? 7.449 -8.824 -22.209 1.00 94.06 83 GLU A O 1
ATOM 670 N N . TYR A 1 84 ? 6.224 -7.181 -21.290 1.00 93.12 84 TYR A N 1
ATOM 671 C CA . TYR A 1 84 ? 6.304 -7.689 -19.926 1.00 93.12 84 TYR A CA 1
ATOM 672 C C . TYR A 1 84 ? 4.990 -7.451 -19.189 1.00 93.12 84 TYR A C 1
ATOM 674 O O . TYR A 1 84 ? 4.212 -6.571 -19.562 1.00 93.12 84 TYR A O 1
ATOM 682 N N . THR A 1 85 ? 4.735 -8.232 -18.150 1.00 92.88 85 THR A N 1
ATOM 683 C CA . THR A 1 85 ? 3.669 -7.981 -17.180 1.00 92.88 85 THR A CA 1
ATOM 684 C C . THR A 1 85 ? 4.270 -7.372 -15.921 1.00 92.88 85 THR A C 1
ATOM 686 O O . THR A 1 85 ? 5.363 -7.742 -15.506 1.00 92.88 85 THR A O 1
ATOM 689 N N . GLU A 1 86 ? 3.569 -6.403 -15.340 1.00 89.50 86 GLU A N 1
ATOM 690 C CA . GLU A 1 86 ? 3.859 -5.840 -14.020 1.00 89.50 86 GLU A CA 1
ATOM 691 C C . GLU A 1 86 ? 2.573 -5.939 -13.209 1.00 89.50 86 GLU A C 1
ATOM 693 O O . GLU A 1 86 ? 1.598 -5.256 -13.538 1.00 89.50 86 GLU A O 1
ATOM 698 N N . ASP A 1 87 ? 2.550 -6.840 -12.226 1.00 86.75 87 ASP A N 1
ATOM 699 C CA . ASP A 1 87 ? 1.339 -7.208 -11.480 1.00 86.75 87 ASP A CA 1
ATOM 700 C C . ASP A 1 87 ? 0.173 -7.529 -12.436 1.00 86.75 87 ASP A C 1
ATOM 702 O O . ASP A 1 87 ? -0.864 -6.862 -12.439 1.00 86.75 87 ASP A O 1
ATOM 706 N N . GLU A 1 88 ? 0.405 -8.498 -13.333 1.00 85.38 88 GLU A N 1
ATOM 707 C CA . GLU A 1 88 ? -0.529 -8.979 -14.372 1.00 85.38 88 GLU A CA 1
ATOM 708 C C . GLU A 1 88 ? -0.886 -7.956 -15.470 1.00 85.38 88 GLU A C 1
ATOM 710 O O . GLU A 1 88 ? -1.498 -8.305 -16.481 1.00 85.38 88 GLU A O 1
ATOM 715 N N . LYS A 1 89 ? -0.468 -6.691 -15.348 1.00 87.00 89 LYS A N 1
ATOM 716 C CA . LYS A 1 89 ? -0.736 -5.664 -16.364 1.00 87.00 89 LYS A CA 1
ATOM 717 C C . LYS A 1 89 ? 0.324 -5.680 -17.449 1.00 87.00 89 LYS A C 1
ATOM 719 O O . LYS A 1 89 ? 1.493 -5.396 -17.191 1.00 87.00 89 LYS A O 1
ATOM 724 N N . THR A 1 90 ? -0.097 -5.932 -18.684 1.00 91.00 90 THR A N 1
ATOM 725 C CA . THR A 1 90 ? 0.790 -5.923 -19.850 1.00 91.00 90 THR A CA 1
ATOM 726 C C . THR A 1 90 ? 1.317 -4.520 -20.149 1.00 91.00 90 THR A C 1
ATOM 728 O O . THR A 1 90 ? 0.563 -3.550 -20.261 1.00 91.00 90 THR A O 1
ATOM 731 N N . LYS A 1 91 ? 2.631 -4.423 -20.335 1.00 90.44 91 LYS A N 1
ATOM 732 C CA . LYS A 1 91 ? 3.372 -3.210 -20.671 1.00 90.44 91 LYS A CA 1
ATOM 733 C C . LYS A 1 91 ? 4.390 -3.514 -21.773 1.00 90.44 91 LYS A C 1
ATOM 735 O O . LYS A 1 91 ? 4.740 -4.663 -22.041 1.00 90.44 91 LYS A O 1
ATOM 740 N N . ARG A 1 92 ? 4.863 -2.458 -22.440 1.00 91.62 92 ARG A N 1
ATOM 741 C CA . ARG A 1 92 ? 5.876 -2.540 -23.502 1.00 91.62 92 ARG A CA 1
ATOM 742 C C . ARG A 1 92 ? 6.993 -1.543 -23.251 1.00 91.62 92 ARG A C 1
ATOM 744 O O . ARG A 1 92 ? 6.722 -0.361 -23.053 1.00 91.62 92 ARG A O 1
ATOM 751 N N . LEU A 1 93 ? 8.235 -2.008 -23.328 1.00 91.44 93 LEU A N 1
ATOM 752 C CA . LEU A 1 93 ? 9.422 -1.159 -23.364 1.00 91.44 93 LEU A CA 1
ATOM 753 C C . LEU A 1 93 ? 10.072 -1.238 -24.737 1.00 91.44 93 LEU A C 1
ATOM 755 O O . LEU A 1 93 ? 10.228 -2.310 -25.318 1.00 91.44 93 LEU A O 1
ATOM 759 N N . TYR A 1 94 ? 10.484 -0.081 -25.238 1.00 92.00 94 TYR A N 1
ATOM 760 C CA . TYR A 1 94 ? 11.185 0.043 -26.505 1.00 92.00 94 TYR A CA 1
ATOM 761 C C . TYR A 1 94 ? 12.617 0.463 -26.231 1.00 92.00 94 TYR A C 1
ATOM 763 O O . TYR A 1 94 ? 12.849 1.467 -25.564 1.00 92.00 94 TYR A O 1
ATOM 771 N N . PHE A 1 95 ? 13.570 -0.256 -26.801 1.00 92.12 95 PHE A N 1
ATOM 772 C CA . PHE A 1 95 ? 14.991 -0.021 -26.627 1.00 92.12 95 PHE A CA 1
ATOM 773 C C . PHE A 1 95 ? 15.648 0.380 -27.941 1.00 92.12 95 PHE A C 1
ATOM 775 O O . PHE A 1 95 ? 15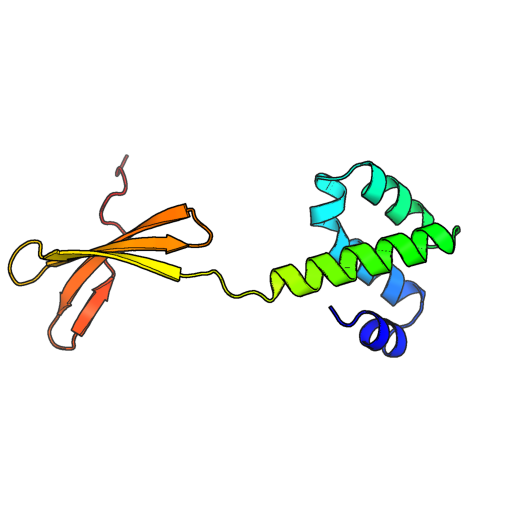.272 -0.084 -29.020 1.00 92.12 95 PHE A O 1
ATOM 782 N N . SER A 1 96 ? 16.648 1.252 -27.849 1.00 92.75 96 SER A N 1
ATOM 783 C CA . SER A 1 96 ? 17.566 1.583 -28.937 1.00 92.75 96 SER A CA 1
ATOM 784 C C . SER A 1 96 ? 19.002 1.258 -28.525 1.00 92.75 96 SER A C 1
ATOM 786 O O . SER A 1 96 ? 19.387 1.450 -27.374 1.00 92.75 96 SER A O 1
ATOM 788 N N . LYS A 1 97 ? 19.791 0.709 -29.451 1.00 92.19 97 LYS A N 1
ATOM 789 C CA . LYS A 1 97 ? 21.194 0.359 -29.214 1.00 92.19 97 LYS A CA 1
ATOM 790 C C . LYS A 1 97 ? 22.061 1.612 -29.337 1.00 92.19 97 LYS A C 1
ATOM 792 O O . LYS A 1 97 ? 22.144 2.199 -30.416 1.00 92.19 97 LYS A O 1
ATOM 797 N N . GLU A 1 98 ? 22.726 1.984 -28.253 1.00 91.75 98 GLU A N 1
ATOM 798 C CA . GLU A 1 98 ? 23.751 3.027 -28.188 1.00 91.75 98 GLU A CA 1
ATOM 799 C C . GLU A 1 98 ? 25.153 2.401 -28.020 1.00 91.75 98 GLU A C 1
ATOM 801 O O . GLU A 1 98 ? 25.298 1.182 -27.906 1.00 91.75 98 GLU A O 1
ATOM 806 N N . LYS A 1 99 ? 26.211 3.228 -28.035 1.00 88.56 99 LYS A N 1
ATOM 807 C CA . LYS A 1 99 ? 27.612 2.760 -27.958 1.00 88.56 99 LYS A CA 1
ATOM 808 C C . LYS A 1 99 ? 27.899 1.916 -26.707 1.00 88.56 99 LYS A C 1
ATOM 810 O O . LYS A 1 99 ? 28.666 0.967 -26.799 1.00 88.56 99 LYS A O 1
ATOM 815 N N . ASN A 1 100 ? 27.247 2.231 -25.584 1.00 88.44 100 ASN A N 1
ATOM 816 C CA . ASN A 1 100 ? 27.510 1.618 -24.276 1.00 88.44 100 ASN A CA 1
ATOM 817 C C . ASN A 1 100 ? 26.353 0.740 -23.765 1.00 88.44 100 ASN A C 1
ATOM 819 O O . ASN A 1 100 ? 26.286 0.454 -22.574 1.00 88.44 100 ASN A O 1
ATOM 823 N N . GLY A 1 101 ? 25.428 0.323 -24.637 1.00 89.69 101 GLY A N 1
ATOM 824 C CA . GLY A 1 101 ? 24.327 -0.564 -24.255 1.00 89.69 101 GLY 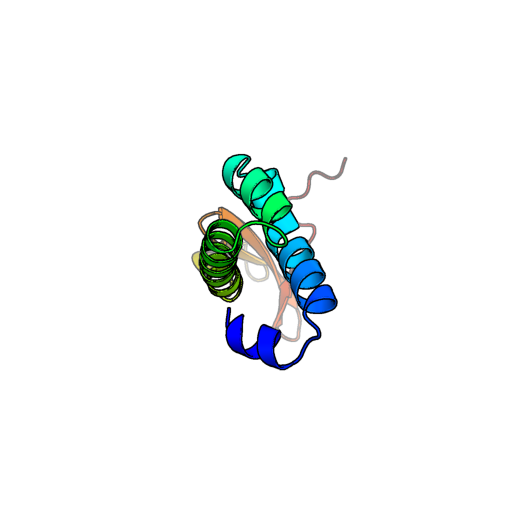A CA 1
ATOM 825 C C . GLY A 1 101 ? 22.990 -0.192 -24.883 1.00 89.69 101 GLY A C 1
ATOM 826 O O . GLY A 1 101 ? 22.923 0.515 -25.887 1.00 89.69 101 GLY A O 1
ATOM 827 N N . TRP A 1 102 ? 21.913 -0.702 -24.296 1.00 90.06 102 TRP A N 1
ATOM 828 C CA . TRP A 1 102 ? 20.545 -0.428 -24.721 1.00 90.06 102 TRP A CA 1
ATOM 829 C C . TRP A 1 102 ? 19.939 0.700 -23.888 1.00 90.06 102 TRP A C 1
ATOM 831 O O . TRP A 1 102 ? 20.038 0.697 -22.664 1.00 90.06 102 TRP A O 1
ATOM 841 N N . LYS A 1 103 ? 19.272 1.644 -24.548 1.00 91.94 103 LYS A N 1
ATOM 842 C CA . LYS A 1 103 ? 18.580 2.765 -23.910 1.00 91.94 103 LYS A CA 1
ATOM 843 C C . LYS A 1 103 ? 17.077 2.633 -24.065 1.00 91.94 103 LYS A C 1
ATOM 845 O O . LYS A 1 103 ? 16.591 2.349 -25.158 1.00 91.94 103 LYS A O 1
ATOM 850 N N . ILE A 1 104 ? 16.350 2.888 -22.982 1.00 89.88 104 ILE A N 1
ATOM 851 C CA . ILE A 1 104 ? 14.885 2.910 -22.969 1.00 89.88 104 ILE A CA 1
ATOM 852 C C . ILE A 1 104 ? 14.384 4.174 -23.677 1.00 89.88 104 ILE A C 1
ATOM 854 O O . ILE A 1 104 ? 14.742 5.298 -23.323 1.00 89.88 104 ILE A O 1
ATOM 858 N N . ASN A 1 105 ? 13.510 3.991 -24.662 1.00 86.25 105 ASN A N 1
ATOM 859 C CA . ASN A 1 105 ? 12.843 5.060 -25.392 1.00 86.25 105 ASN A CA 1
ATOM 860 C C . ASN A 1 105 ? 11.463 5.326 -24.767 1.00 86.25 105 ASN A C 1
ATOM 862 O O . ASN A 1 105 ? 10.456 4.771 -25.203 1.00 86.25 105 ASN A O 1
ATOM 866 N N . TYR A 1 106 ? 11.407 6.205 -23.765 1.00 67.75 106 TYR A N 1
ATOM 867 C CA . TYR A 1 106 ? 10.194 6.500 -22.980 1.00 67.75 106 TYR A CA 1
ATOM 868 C C . TYR A 1 106 ? 8.994 7.050 -23.780 1.00 67.75 106 TYR A C 1
ATOM 870 O O . TYR A 1 106 ? 7.861 6.994 -23.304 1.00 67.75 106 TYR A O 1
ATOM 878 N N . TYR A 1 107 ? 9.224 7.583 -24.984 1.00 63.41 107 TYR A N 1
ATOM 879 C CA . TYR A 1 107 ? 8.183 8.191 -25.827 1.00 63.41 107 TYR A CA 1
ATOM 880 C C . TYR A 1 107 ? 7.658 7.278 -26.941 1.00 63.41 107 TYR A C 1
ATOM 882 O O . TYR A 1 107 ? 6.700 7.635 -27.625 1.00 63.41 107 TYR A O 1
ATOM 890 N N . ALA A 1 108 ? 8.258 6.106 -27.146 1.00 61.78 108 ALA A N 1
ATOM 891 C CA . ALA A 1 108 ? 7.823 5.200 -28.199 1.00 61.78 108 ALA A CA 1
ATOM 892 C C . ALA A 1 108 ? 6.422 4.643 -27.877 1.00 61.78 108 ALA A C 1
ATOM 894 O O . ALA A 1 108 ? 6.211 4.019 -26.840 1.00 61.78 108 ALA A O 1
ATOM 895 N N . GLY A 1 109 ? 5.453 4.901 -28.760 1.00 54.78 109 GLY A N 1
ATOM 896 C CA . GLY A 1 109 ? 4.065 4.448 -28.610 1.00 54.78 109 GLY A CA 1
ATOM 897 C C . GLY A 1 109 ? 3.116 5.417 -27.894 1.00 54.78 109 GLY A C 1
ATOM 898 O O . GLY A 1 109 ? 1.937 5.097 -27.759 1.00 54.78 109 GLY A O 1
ATOM 899 N N . ARG A 1 110 ? 3.567 6.609 -27.473 1.00 59.44 110 ARG A N 1
ATOM 900 C CA . ARG A 1 110 ? 2.644 7.675 -27.047 1.00 59.44 110 ARG A CA 1
ATOM 901 C C . ARG A 1 110 ? 2.011 8.316 -28.284 1.00 59.44 110 ARG A C 1
ATOM 903 O O . ARG A 1 110 ? 2.732 8.698 -29.204 1.00 59.44 110 ARG A O 1
ATOM 910 N N . LYS A 1 111 ? 0.680 8.466 -28.302 1.00 53.47 111 LYS A N 1
ATOM 911 C CA . LYS A 1 111 ? 0.034 9.412 -29.224 1.00 53.47 111 LYS A CA 1
ATOM 912 C C . LYS A 1 111 ? 0.534 10.801 -28.846 1.00 53.47 111 LYS A C 1
ATOM 914 O O . LYS A 1 111 ? 0.257 11.278 -27.748 1.00 53.47 111 LYS A O 1
ATOM 919 N N . VAL A 1 112 ? 1.335 11.393 -29.720 1.00 54.56 112 VAL A N 1
ATOM 920 C CA . VAL A 1 112 ? 1.627 12.821 -29.663 1.00 54.56 112 VAL A CA 1
ATOM 921 C C . VAL A 1 112 ? 0.359 13.487 -30.186 1.00 54.56 112 VAL A C 1
ATOM 923 O O . VAL A 1 112 ? 0.019 13.288 -31.352 1.00 54.56 112 VAL A O 1
ATOM 926 N N . ASN A 1 113 ? -0.397 14.125 -29.294 1.00 51.19 113 ASN A N 1
ATOM 927 C CA . ASN A 1 113 ? -1.476 15.025 -29.697 1.00 51.19 113 ASN A CA 1
ATOM 928 C C . ASN A 1 113 ? -0.879 16.352 -30.155 1.00 51.19 113 ASN A C 1
ATOM 930 O O . ASN A 1 113 ? 0.137 16.760 -29.544 1.00 51.19 113 ASN A O 1
#

Sequence (113 aa):
GDLDAVKELMTEESYYMTLETFGLKLALRDPKFKAQLKKIKEDEEALVEVEDKLSFELISRRLSPVIEIQSTSMNGTKRQTIEYTEDEKTKRLYFSKEKNGWKINYYAGRKVN

pLDDT: mean 88.64, std 10.44, range [51.19, 97.25]

Secondary structure (DSSP, 8-state):
--HHHHHHTS-HHHHHHHHHHHHHHHHTT-HHHHHHHTTTTT-HHHHHHHHHHHHHHHHHTTS---EEEEEEEE-SSSEEEEEEEETTEEEEEEEEEETTEEEE-TTTT----

Radius of gyration: 22.35 Å; chains: 1; bounding box: 44×27×59 Å

Foldseek 3Di:
DPLVVVPVVDDPVVSLVVLCVLCVVVCVVDVVLVVLSVCLVPDVVSVVVSVVVSVVVVVVVPPQWDKDFPDKDDPPDFKIKTWIDTNNRIDIWIWGADPVGIDTDPCPPDPPD